Protein AF-X1FT43-F1 (afdb_monomer)

Radius of gyration: 24.17 Å; Cα contacts (8 Å, |Δi|>4): 122; chains: 1; bounding box: 53×44×61 Å

Sequence (138 aa):
MNVSRRHFIRNVGLGLTGLGLGTKRLAYSSLGGKNDSEKLLVENPDHPEAATYDRLPLNWYKGTVKRLREKVAEKGVDAILLQNRWNLVYYTGLFHSTTERPFYVLFPVKEDTIYWYHPGLDRDLVTSWWDTESVYYF

Structure (mmCIF, N/CA/C/O backbone):
data_AF-X1FT43-F1
#
_entry.id   AF-X1FT43-F1
#
loop_
_atom_site.group_PDB
_atom_site.id
_atom_site.type_symbol
_atom_site.label_atom_id
_atom_site.label_alt_id
_atom_s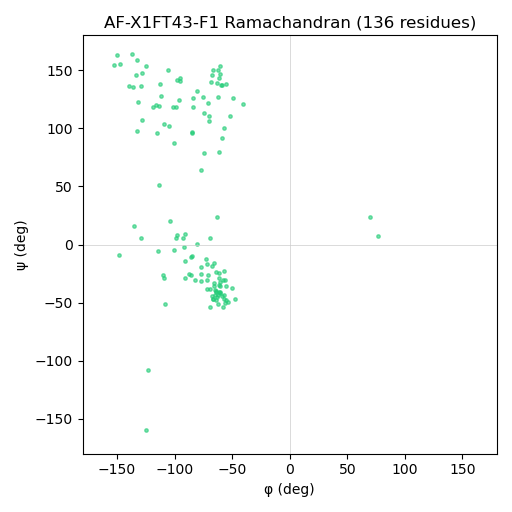ite.label_comp_id
_atom_site.label_asym_id
_atom_site.label_entity_id
_atom_site.label_seq_id
_atom_site.pdbx_PDB_ins_code
_atom_site.Cartn_x
_atom_site.Cartn_y
_atom_site.Cartn_z
_atom_site.occupancy
_atom_site.B_iso_or_equiv
_atom_site.auth_seq_id
_atom_site.auth_comp_id
_atom_site.auth_asym_id
_atom_site.auth_atom_id
_atom_site.pdbx_PDB_model_num
ATOM 1 N N . MET A 1 1 ? -1.957 8.275 -34.592 1.00 42.75 1 MET A N 1
ATOM 2 C CA . MET A 1 1 ? -0.748 7.536 -35.028 1.00 42.75 1 MET A CA 1
ATOM 3 C C . MET A 1 1 ? -0.001 7.067 -33.792 1.00 42.75 1 MET A C 1
ATOM 5 O O . MET A 1 1 ? 0.437 7.910 -33.025 1.00 42.75 1 MET A O 1
ATOM 9 N N . ASN A 1 2 ? 0.087 5.756 -33.564 1.00 52.78 2 ASN A N 1
ATOM 10 C CA . ASN A 1 2 ? 0.744 5.186 -32.386 1.00 52.78 2 ASN A CA 1
ATOM 11 C C . ASN A 1 2 ? 2.144 4.704 -32.798 1.00 52.78 2 ASN A C 1
ATOM 13 O O . ASN A 1 2 ? 2.314 3.579 -33.262 1.00 52.78 2 ASN A O 1
ATOM 17 N N . VAL A 1 3 ? 3.137 5.594 -32.751 1.00 64.44 3 VAL A N 1
ATOM 18 C CA . VAL A 1 3 ? 4.523 5.233 -33.081 1.00 64.44 3 VAL A CA 1
ATOM 19 C C . VAL A 1 3 ? 5.157 4.645 -31.828 1.00 64.44 3 VAL A C 1
ATOM 21 O O . VAL A 1 3 ? 5.256 5.316 -30.803 1.00 64.44 3 VAL A O 1
ATOM 24 N N . SER A 1 4 ? 5.582 3.382 -31.891 1.00 75.88 4 SER A N 1
ATOM 25 C CA . SER A 1 4 ? 6.245 2.747 -30.751 1.00 75.88 4 SER A CA 1
ATOM 26 C C . SER A 1 4 ? 7.555 3.478 -30.438 1.00 75.88 4 SER A C 1
ATOM 28 O O . SER A 1 4 ? 8.310 3.835 -31.348 1.00 75.88 4 SER A O 1
ATOM 30 N N . ARG A 1 5 ? 7.858 3.683 -29.148 1.00 72.12 5 ARG A N 1
ATOM 31 C CA . ARG A 1 5 ? 9.111 4.322 -28.694 1.00 72.12 5 ARG A CA 1
ATOM 32 C C . ARG A 1 5 ? 10.349 3.693 -29.339 1.00 72.12 5 ARG A C 1
ATOM 34 O O . ARG A 1 5 ? 11.278 4.400 -29.711 1.00 72.12 5 ARG A O 1
ATOM 41 N N . ARG A 1 6 ? 10.335 2.372 -29.536 1.00 73.19 6 ARG A N 1
ATOM 42 C CA . ARG A 1 6 ? 11.417 1.633 -30.200 1.00 73.19 6 ARG A CA 1
ATOM 43 C C . ARG A 1 6 ? 11.576 2.050 -31.666 1.00 73.19 6 ARG A C 1
ATOM 45 O O . ARG A 1 6 ? 12.697 2.203 -32.139 1.00 73.19 6 ARG A O 1
ATOM 52 N N . HIS A 1 7 ? 10.466 2.255 -32.370 1.00 70.62 7 HIS A N 1
ATOM 53 C CA . HIS A 1 7 ? 10.471 2.695 -33.762 1.00 70.62 7 HIS A CA 1
ATOM 54 C C . HIS A 1 7 ? 10.956 4.148 -33.891 1.00 70.62 7 HIS A C 1
ATOM 56 O O . HIS A 1 7 ? 11.747 4.462 -34.776 1.00 70.62 7 HIS A O 1
ATOM 62 N N . PHE A 1 8 ? 10.563 5.010 -32.950 1.00 74.69 8 PHE A N 1
ATOM 63 C CA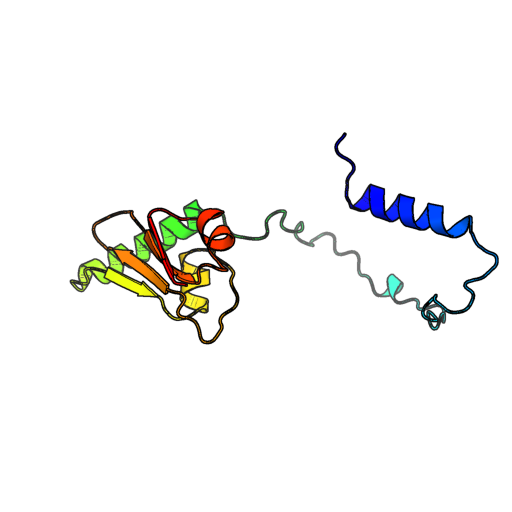 . PHE A 1 8 ? 11.054 6.385 -32.870 1.00 74.69 8 PHE A CA 1
ATOM 64 C C . PHE A 1 8 ? 12.572 6.445 -32.636 1.00 74.69 8 PHE A C 1
ATOM 66 O O . PHE A 1 8 ? 13.277 7.072 -33.421 1.00 74.69 8 PHE A O 1
ATOM 73 N N . ILE A 1 9 ? 13.099 5.737 -31.629 1.00 74.19 9 ILE A N 1
ATOM 74 C CA . ILE A 1 9 ? 14.543 5.741 -31.321 1.00 74.19 9 ILE A CA 1
ATOM 75 C C . ILE A 1 9 ? 15.371 5.203 -32.493 1.00 74.19 9 ILE A C 1
ATOM 77 O O . ILE A 1 9 ? 16.400 5.785 -32.837 1.00 74.19 9 ILE A O 1
ATOM 81 N N . ARG A 1 10 ? 14.907 4.135 -33.154 1.00 64.69 10 ARG A N 1
ATOM 82 C CA . ARG A 1 10 ? 15.585 3.582 -34.335 1.00 64.69 10 ARG A CA 1
ATOM 83 C C . ARG A 1 10 ? 15.677 4.604 -35.473 1.00 64.69 10 ARG A C 1
ATOM 85 O O . ARG A 1 10 ? 16.728 4.726 -36.095 1.00 64.69 10 ARG A O 1
ATOM 92 N N . ASN A 1 11 ? 14.607 5.358 -35.716 1.00 65.56 11 ASN A N 1
ATOM 93 C CA . ASN A 1 11 ? 14.568 6.344 -36.797 1.00 65.56 11 ASN A CA 1
ATOM 94 C C .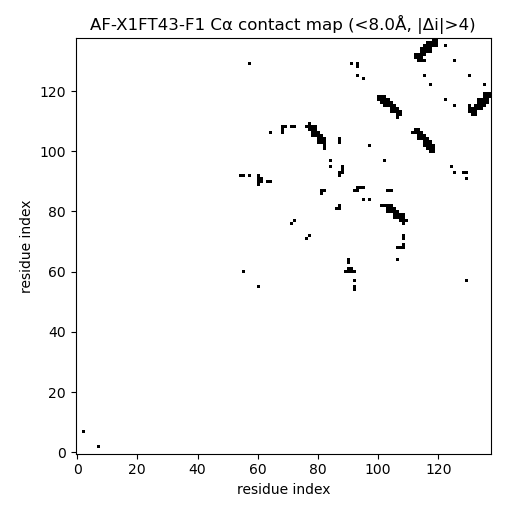 ASN A 1 11 ? 15.332 7.632 -36.446 1.00 65.56 11 ASN A C 1
ATOM 96 O O . ASN A 1 11 ? 15.957 8.222 -37.324 1.00 65.56 11 ASN A O 1
ATOM 100 N N . VAL A 1 12 ? 15.372 8.029 -35.169 1.00 66.19 12 VAL A N 1
ATOM 101 C CA . VAL A 1 12 ? 16.220 9.138 -34.690 1.00 66.19 12 VAL A CA 1
ATOM 102 C C . VAL A 1 12 ? 17.709 8.810 -34.859 1.00 66.19 12 VAL A C 1
ATOM 104 O O . VAL A 1 12 ? 18.474 9.663 -35.305 1.00 66.19 12 VAL A O 1
ATOM 107 N N . GLY A 1 13 ? 18.116 7.564 -34.587 1.00 57.78 13 GLY A N 1
ATOM 108 C CA . GLY A 1 13 ? 19.494 7.109 -34.810 1.00 57.78 13 GLY A CA 1
ATOM 109 C C . GLY A 1 13 ? 19.937 7.189 -36.277 1.00 57.78 13 GLY A C 1
ATOM 110 O O . GLY A 1 13 ? 21.079 7.548 -36.551 1.00 57.78 13 GLY A O 1
ATOM 111 N N . LEU A 1 14 ? 19.023 6.936 -37.220 1.00 56.69 14 LEU A N 1
ATOM 112 C CA . LEU A 1 14 ? 19.279 7.039 -38.665 1.00 56.69 14 LEU A CA 1
ATOM 113 C C . LEU A 1 14 ? 19.287 8.492 -39.179 1.00 56.69 14 LEU A C 1
ATOM 115 O O . LEU A 1 14 ? 19.944 8.792 -40.175 1.00 56.69 14 LEU A O 1
ATOM 119 N N . GLY A 1 15 ? 18.593 9.412 -38.502 1.00 52.16 15 GLY A N 1
ATOM 120 C CA . GLY A 1 15 ? 18.592 10.838 -38.856 1.00 52.16 15 GLY A CA 1
ATOM 121 C C . GLY A 1 15 ? 19.907 11.554 -38.528 1.00 52.16 15 GLY A C 1
ATOM 122 O O . GLY A 1 15 ? 20.314 12.470 -39.239 1.00 52.16 15 GLY A O 1
ATOM 123 N N . LEU A 1 16 ? 20.619 11.109 -37.488 1.00 53.66 16 LEU A N 1
ATOM 124 C CA . LEU A 1 16 ? 21.874 11.731 -37.042 1.00 53.66 16 LEU A CA 1
ATOM 125 C C . LEU A 1 16 ? 23.085 11.383 -37.920 1.00 53.66 16 LEU A C 1
ATOM 127 O O . LEU A 1 16 ? 24.066 12.125 -37.925 1.00 53.66 16 LEU A O 1
ATOM 131 N N . THR A 1 17 ? 23.017 10.314 -38.715 1.00 53.91 17 THR A N 1
ATOM 132 C CA . THR A 1 17 ? 24.075 9.963 -39.677 1.00 53.91 17 THR A CA 1
ATOM 133 C C . THR A 1 17 ? 24.148 10.905 -40.888 1.00 53.91 17 THR A C 1
ATOM 135 O O . THR A 1 17 ? 25.179 10.943 -41.554 1.00 53.91 17 THR A O 1
ATOM 138 N N . GLY A 1 18 ? 23.108 11.710 -41.155 1.00 51.19 18 GLY A N 1
ATOM 139 C CA . GLY A 1 18 ? 23.049 12.640 -42.296 1.00 51.19 18 GLY A CA 1
ATOM 140 C C . GLY A 1 18 ? 23.679 14.025 -42.079 1.00 51.19 18 GLY A C 1
ATOM 141 O O . GLY A 1 18 ? 23.868 14.757 -43.043 1.00 51.19 18 GLY A O 1
ATOM 142 N N . LEU A 1 19 ? 24.042 14.394 -40.844 1.00 49.19 19 LEU A N 1
ATOM 143 C CA . LEU A 1 19 ? 24.662 15.695 -40.510 1.00 49.19 19 LEU A CA 1
ATOM 144 C C . LEU A 1 19 ? 26.181 15.586 -40.259 1.00 49.19 19 LEU A C 1
ATOM 146 O O . LEU A 1 19 ? 26.799 16.435 -39.613 1.00 49.19 19 LEU A O 1
ATOM 150 N N . GLY A 1 20 ? 26.797 14.512 -40.754 1.00 51.50 20 GLY A N 1
ATOM 151 C CA . GLY A 1 20 ? 28.185 14.150 -40.491 1.00 51.50 20 GLY A CA 1
ATOM 152 C C . GLY A 1 20 ? 29.219 15.006 -41.223 1.00 51.50 20 GLY A C 1
ATOM 153 O O . GLY A 1 20 ? 29.826 14.528 -42.172 1.00 51.50 20 GLY A O 1
ATOM 154 N N . LEU A 1 21 ? 29.503 16.213 -40.724 1.00 51.94 21 LEU A N 1
ATOM 155 C CA . LEU A 1 21 ? 30.790 16.891 -40.965 1.00 51.94 21 LEU A CA 1
ATOM 156 C C . LEU A 1 21 ? 31.426 17.532 -39.711 1.00 51.94 21 LEU A C 1
ATOM 158 O O . LEU A 1 21 ? 32.359 18.315 -39.847 1.00 51.94 21 LEU A O 1
ATOM 162 N N . GLY A 1 22 ? 31.005 17.190 -38.482 1.00 53.19 22 GLY A N 1
ATOM 163 C CA . GLY A 1 22 ? 31.556 17.878 -37.295 1.00 53.19 22 GLY A CA 1
ATOM 164 C C . GLY A 1 22 ? 31.691 17.125 -35.971 1.00 53.19 22 GLY A C 1
ATOM 165 O O . GLY A 1 22 ? 32.326 17.646 -35.061 1.00 53.19 22 GLY A O 1
ATOM 166 N N . THR A 1 23 ? 31.166 15.912 -35.803 1.00 49.16 23 THR A N 1
ATOM 167 C CA . THR A 1 23 ? 31.054 15.302 -34.461 1.00 49.16 23 THR A CA 1
ATOM 168 C C . THR A 1 23 ? 31.933 14.066 -34.273 1.00 49.16 23 THR A C 1
ATOM 170 O O . THR A 1 23 ? 31.499 13.043 -33.758 1.00 49.16 23 THR A O 1
ATOM 173 N N . LYS A 1 24 ? 33.233 14.166 -34.585 1.00 43.84 24 LYS A N 1
ATOM 174 C CA . LYS A 1 24 ? 34.224 13.129 -34.213 1.00 43.84 24 LYS A CA 1
ATOM 175 C C . LYS A 1 24 ? 34.514 13.033 -32.697 1.00 43.84 24 LYS A C 1
ATOM 177 O O . LYS A 1 24 ? 35.408 12.292 -32.309 1.00 43.84 24 LYS A O 1
ATOM 182 N N . ARG A 1 25 ? 33.808 13.773 -31.828 1.00 47.22 25 ARG A N 1
ATOM 183 C CA . ARG A 1 25 ? 34.123 13.867 -30.383 1.00 47.22 25 ARG A CA 1
ATOM 184 C C . ARG A 1 25 ? 32.971 13.630 -29.397 1.00 47.22 25 ARG A C 1
ATOM 186 O O . ARG A 1 25 ? 33.195 13.780 -28.204 1.00 47.22 25 ARG A O 1
ATOM 193 N N . LEU A 1 26 ? 31.776 13.241 -29.849 1.00 46.72 26 LEU A N 1
ATOM 194 C CA . LEU A 1 26 ? 30.663 12.905 -28.937 1.00 46.72 26 LEU A CA 1
ATOM 195 C C . LEU A 1 26 ? 30.233 11.436 -28.983 1.00 46.72 26 LEU A C 1
ATOM 197 O O . LEU A 1 26 ? 29.434 11.011 -28.154 1.00 46.72 26 LEU A O 1
ATOM 201 N N . ALA A 1 27 ? 30.792 10.637 -29.893 1.00 44.84 27 ALA A N 1
ATOM 202 C CA . ALA A 1 27 ? 30.759 9.199 -29.714 1.00 44.84 27 ALA A CA 1
ATOM 203 C C . ALA A 1 27 ? 31.696 8.885 -28.548 1.00 44.84 27 ALA A C 1
ATOM 205 O O . ALA A 1 27 ? 32.912 9.051 -28.664 1.00 44.84 27 ALA A O 1
ATOM 206 N N . TYR A 1 28 ? 31.121 8.460 -27.421 1.00 42.66 28 TYR A N 1
ATOM 207 C CA . TYR A 1 28 ? 31.834 7.642 -26.450 1.00 42.66 28 TYR A CA 1
ATOM 208 C C . TYR A 1 28 ? 32.655 6.650 -27.267 1.00 42.66 28 TYR A C 1
ATOM 210 O O . TYR A 1 28 ? 32.090 5.959 -28.119 1.00 42.66 28 TYR A O 1
ATOM 218 N N . SER A 1 29 ? 33.977 6.649 -27.104 1.00 45.03 29 SER A N 1
ATOM 219 C CA . SER A 1 29 ? 34.794 5.611 -27.702 1.00 45.03 29 SER A CA 1
ATOM 220 C C . SER A 1 29 ? 34.240 4.303 -27.155 1.00 45.03 29 SER A C 1
ATOM 222 O O . SER A 1 29 ? 34.536 3.935 -26.018 1.00 45.03 29 SER A O 1
ATOM 224 N N . SER A 1 30 ? 33.413 3.600 -27.934 1.00 52.56 30 SER A N 1
ATOM 225 C CA . SER A 1 30 ? 33.368 2.160 -27.800 1.00 52.56 30 SER A CA 1
ATOM 226 C C . SER A 1 30 ? 34.832 1.786 -27.923 1.00 52.56 30 SER A C 1
ATOM 228 O O . SER A 1 30 ? 35.439 2.021 -28.973 1.00 52.56 30 SER A O 1
ATOM 230 N N . LEU A 1 31 ? 35.436 1.336 -26.829 1.00 48.97 31 LEU A N 1
ATOM 231 C CA . LEU A 1 31 ? 36.684 0.601 -26.875 1.00 48.97 31 LEU A CA 1
ATOM 232 C C . LEU A 1 31 ? 36.357 -0.648 -27.694 1.00 48.97 31 LEU A C 1
ATOM 234 O O . LEU A 1 31 ? 36.007 -1.693 -27.161 1.00 48.97 31 LEU A O 1
ATOM 238 N N . GLY A 1 32 ? 36.325 -0.462 -29.012 1.00 49.91 32 GLY A N 1
ATOM 239 C CA . GLY A 1 32 ? 35.936 -1.418 -30.024 1.00 49.91 32 GLY A CA 1
ATOM 240 C C . GLY A 1 32 ? 37.086 -2.378 -30.222 1.00 49.91 32 GLY A C 1
ATOM 241 O O . GLY A 1 32 ? 37.703 -2.412 -31.281 1.00 49.91 32 GLY A O 1
ATOM 242 N N . GLY A 1 33 ? 37.398 -3.139 -29.176 1.00 55.44 33 GLY A N 1
ATOM 243 C CA . GLY A 1 33 ? 37.802 -4.513 -29.397 1.00 55.44 33 GLY A CA 1
ATOM 244 C C . GLY A 1 33 ? 36.577 -5.260 -29.912 1.00 55.44 33 GLY A C 1
ATOM 245 O O . GLY A 1 33 ? 35.459 -4.942 -29.520 1.00 55.44 33 GLY A O 1
ATOM 246 N N . LYS A 1 34 ? 36.769 -6.238 -30.796 1.00 58.66 34 LYS A N 1
ATOM 247 C CA . LYS A 1 34 ? 35.743 -7.248 -31.072 1.00 58.66 34 LYS A CA 1
ATOM 248 C C . LYS A 1 34 ? 35.442 -7.966 -29.756 1.00 58.66 34 LYS A C 1
ATOM 250 O O . LYS A 1 34 ? 36.159 -8.885 -29.371 1.00 58.66 34 LYS A O 1
ATOM 255 N N . ASN A 1 35 ? 34.461 -7.488 -29.010 1.00 65.00 35 ASN A N 1
ATOM 256 C CA . ASN A 1 35 ? 33.997 -8.129 -27.800 1.00 65.00 35 ASN A CA 1
ATOM 257 C C . ASN A 1 35 ? 32.979 -9.189 -28.213 1.00 65.00 35 ASN A C 1
ATOM 259 O O . ASN A 1 35 ? 31.798 -8.912 -28.378 1.00 65.00 35 ASN A O 1
ATOM 263 N N . ASP A 1 36 ? 33.471 -10.422 -28.342 1.00 75.19 36 ASP A N 1
ATOM 264 C CA . ASP A 1 36 ? 32.706 -11.658 -28.560 1.00 75.19 36 ASP A CA 1
ATOM 265 C C . ASP A 1 36 ? 31.764 -11.995 -27.374 1.00 75.19 36 ASP A C 1
ATOM 267 O O . ASP A 1 36 ? 31.404 -13.148 -27.158 1.00 75.19 36 ASP A O 1
ATOM 271 N N . SER A 1 37 ? 31.355 -11.006 -26.571 1.00 77.12 37 SER A N 1
ATOM 272 C CA . SER A 1 37 ? 30.460 -11.181 -25.423 1.00 77.12 37 SER A CA 1
ATOM 273 C C . SER A 1 37 ? 29.092 -11.722 -25.836 1.00 77.12 37 SER A C 1
ATOM 275 O O . SER A 1 37 ? 28.442 -12.387 -25.039 1.00 77.12 37 SER A O 1
ATOM 277 N N . GLU A 1 38 ? 28.676 -11.506 -27.086 1.00 75.56 38 GLU A N 1
ATOM 278 C CA . GLU A 1 38 ? 27.487 -12.146 -27.658 1.00 75.56 38 GLU A CA 1
ATOM 279 C C . GLU A 1 38 ? 27.599 -13.679 -27.710 1.00 75.56 38 GLU A C 1
ATOM 281 O O . GLU A 1 38 ? 26.593 -14.358 -27.546 1.00 75.56 38 GLU A O 1
ATOM 286 N N . LYS A 1 39 ? 28.814 -14.243 -27.827 1.00 80.38 39 LYS A N 1
ATOM 287 C CA . LYS A 1 39 ? 29.050 -15.700 -27.777 1.00 80.38 39 LYS A CA 1
ATOM 288 C C . LYS A 1 39 ? 28.889 -16.283 -26.371 1.00 80.38 39 LYS A C 1
ATOM 290 O O . LYS A 1 39 ? 28.860 -17.499 -26.223 1.00 80.38 39 LYS A O 1
ATOM 295 N N . LEU A 1 40 ? 28.820 -15.432 -25.342 1.00 79.12 40 LEU A N 1
ATOM 296 C CA . LEU A 1 40 ? 28.508 -15.838 -23.968 1.00 79.12 40 LEU A CA 1
ATOM 297 C C . LEU A 1 40 ? 26.996 -15.930 -23.723 1.00 79.12 40 LEU A C 1
ATOM 299 O O . LEU A 1 40 ? 26.587 -16.414 -22.669 1.00 79.12 40 LEU A O 1
ATOM 303 N N . LEU A 1 41 ? 26.164 -15.450 -24.656 1.00 81.94 41 LEU A N 1
ATOM 304 C CA . LEU A 1 41 ? 24.721 -15.623 -24.565 1.00 81.94 41 LEU A CA 1
ATOM 305 C C . LEU A 1 41 ? 24.394 -17.093 -24.822 1.00 81.94 41 LEU A C 1
ATOM 307 O O . LEU A 1 41 ? 24.733 -17.650 -25.862 1.00 81.94 41 LEU A O 1
ATOM 311 N N . VAL A 1 42 ? 23.737 -17.719 -23.854 1.00 82.19 42 VAL A N 1
ATOM 312 C CA . VAL A 1 42 ? 23.253 -19.093 -23.972 1.00 82.19 42 VAL A CA 1
ATOM 313 C C . VAL A 1 42 ? 21.793 -19.037 -24.399 1.00 82.19 42 VAL A C 1
ATOM 315 O O . VAL A 1 42 ? 20.975 -18.400 -23.731 1.00 82.19 42 VAL A O 1
ATOM 318 N N . GLU A 1 43 ? 21.458 -19.707 -25.502 1.00 77.44 43 GLU A N 1
ATOM 319 C CA . GLU A 1 43 ? 20.065 -19.959 -25.867 1.00 77.44 43 GLU A CA 1
ATOM 320 C C . GLU A 1 43 ? 19.485 -20.969 -24.873 1.00 77.44 43 GLU A C 1
ATOM 322 O O . GLU A 1 43 ? 19.833 -22.148 -24.886 1.00 77.44 43 GLU A O 1
ATOM 327 N N . ASN A 1 44 ? 18.639 -20.488 -23.963 1.00 79.38 44 ASN A N 1
ATOM 328 C CA . ASN A 1 44 ? 17.912 -21.336 -23.029 1.00 79.38 44 ASN A CA 1
ATOM 329 C C . ASN A 1 44 ? 16.444 -21.431 -23.480 1.00 79.38 44 ASN A C 1
ATOM 331 O O . ASN A 1 44 ? 15.693 -20.478 -23.251 1.00 79.38 44 ASN A O 1
ATOM 335 N N . PRO A 1 45 ? 16.025 -22.536 -24.127 1.00 79.06 45 PRO A N 1
ATOM 336 C CA . PRO A 1 45 ? 14.652 -22.703 -24.603 1.00 79.06 45 PRO A CA 1
ATOM 337 C C . PRO A 1 45 ? 13.635 -22.821 -23.459 1.00 79.06 45 PRO A C 1
ATOM 339 O O . PRO A 1 45 ? 12.456 -22.560 -23.678 1.00 79.06 45 PRO A O 1
ATOM 342 N N . ASP A 1 46 ? 14.089 -2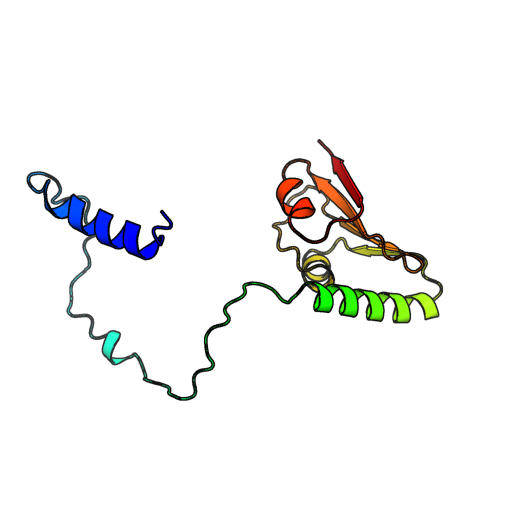3.145 -22.243 1.00 85.56 46 ASP A N 1
ATOM 343 C CA . ASP A 1 46 ? 13.251 -23.254 -21.045 1.00 85.56 46 ASP A CA 1
ATOM 344 C C . ASP A 1 46 ? 13.157 -21.930 -20.266 1.00 85.56 46 ASP A C 1
ATOM 346 O O . ASP A 1 46 ? 12.653 -21.894 -19.139 1.00 85.56 46 ASP A O 1
ATOM 350 N N . HIS A 1 47 ? 13.656 -20.819 -20.823 1.00 83.69 47 HIS A N 1
ATOM 351 C CA . HIS A 1 47 ? 13.458 -19.521 -20.191 1.00 83.69 47 HIS A CA 1
ATOM 352 C C . HIS A 1 47 ? 11.965 -19.179 -20.128 1.00 83.69 47 HIS A C 1
ATOM 354 O O . HIS A 1 47 ? 11.294 -19.178 -21.163 1.00 83.69 47 HIS A O 1
ATOM 360 N N . PRO A 1 48 ? 11.437 -18.837 -18.938 1.00 86.19 48 PRO A N 1
ATOM 361 C CA . PRO A 1 48 ? 10.072 -18.357 -18.842 1.00 86.19 48 PRO A CA 1
ATOM 362 C C . PRO A 1 48 ? 9.936 -17.069 -19.654 1.00 86.19 48 PRO A C 1
ATOM 364 O O . PRO A 1 48 ? 10.844 -16.231 -19.673 1.00 86.19 48 PRO A O 1
ATOM 367 N N . GLU A 1 49 ? 8.787 -16.902 -20.308 1.00 86.44 49 GLU A N 1
ATOM 368 C CA . GLU A 1 49 ? 8.482 -15.647 -20.981 1.00 86.44 49 GLU A CA 1
ATOM 369 C C . GLU A 1 49 ? 8.580 -14.484 -19.992 1.00 86.44 49 GLU A C 1
ATOM 371 O O . GLU A 1 49 ? 8.152 -14.569 -18.835 1.00 86.44 49 GLU A O 1
ATOM 376 N N . ALA A 1 50 ? 9.166 -13.380 -20.455 1.00 87.31 50 ALA A N 1
ATOM 377 C CA . ALA A 1 50 ? 9.273 -12.183 -19.644 1.00 87.31 50 ALA A CA 1
ATOM 378 C C . ALA A 1 50 ? 7.872 -11.694 -19.253 1.00 87.31 50 ALA A C 1
ATOM 380 O O . ALA A 1 50 ? 6.960 -11.647 -20.081 1.00 87.31 50 ALA A O 1
ATOM 381 N N . ALA A 1 51 ? 7.715 -11.289 -17.993 1.00 87.88 51 ALA A N 1
ATOM 382 C CA . ALA A 1 51 ? 6.461 -10.719 -17.530 1.00 87.88 51 ALA A CA 1
ATOM 383 C C . ALA A 1 51 ? 6.100 -9.473 -18.355 1.00 87.88 51 ALA A C 1
ATOM 385 O O . ALA A 1 51 ? 6.939 -8.617 -18.637 1.00 87.88 51 ALA A O 1
ATOM 386 N N . THR A 1 52 ? 4.826 -9.364 -18.718 1.00 91.31 52 THR A N 1
ATOM 387 C CA . THR A 1 52 ? 4.266 -8.218 -19.453 1.00 91.31 52 THR A CA 1
ATOM 388 C C . THR A 1 52 ? 3.691 -7.147 -18.525 1.00 91.31 52 THR A C 1
ATOM 390 O O . THR A 1 52 ? 3.083 -6.182 -18.985 1.00 91.31 52 THR A O 1
ATOM 393 N N . TYR A 1 53 ? 3.865 -7.320 -17.216 1.00 88.06 53 TYR A N 1
ATOM 394 C CA . TYR A 1 53 ? 3.349 -6.454 -16.168 1.00 88.06 53 TYR A CA 1
ATOM 395 C C . TYR A 1 53 ? 4.444 -6.143 -15.146 1.00 88.06 53 TYR A C 1
ATOM 397 O O . TYR A 1 53 ? 5.265 -6.995 -14.816 1.00 88.06 53 TYR A O 1
ATOM 405 N N . ASP A 1 54 ? 4.401 -4.932 -14.594 1.00 88.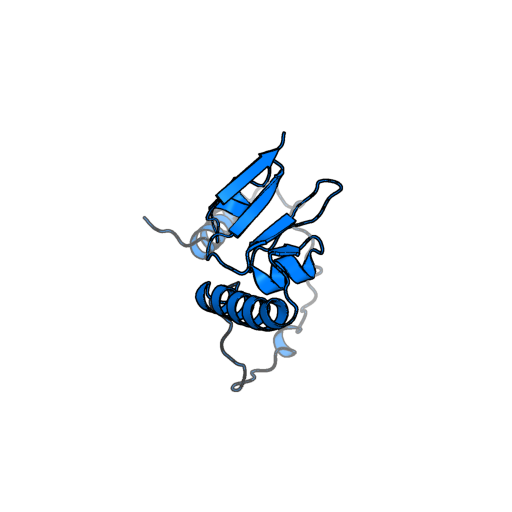31 54 ASP A N 1
ATOM 406 C CA . ASP A 1 54 ? 5.389 -4.467 -13.610 1.00 88.31 54 ASP A CA 1
ATOM 407 C C . ASP A 1 54 ? 4.970 -4.755 -12.156 1.00 88.31 54 ASP A C 1
ATOM 409 O O . ASP A 1 54 ? 5.770 -4.647 -11.228 1.00 88.31 54 ASP A O 1
ATOM 413 N N . ARG A 1 55 ? 3.694 -5.098 -11.933 1.00 90.94 55 ARG A N 1
ATOM 414 C CA . ARG A 1 55 ? 3.090 -5.314 -10.609 1.00 90.94 55 ARG A CA 1
ATOM 415 C C . ARG A 1 55 ? 2.004 -6.378 -10.650 1.00 90.94 55 ARG A C 1
ATOM 417 O O . ARG A 1 55 ? 1.379 -6.586 -11.688 1.00 90.94 55 ARG A O 1
ATOM 424 N N . LEU A 1 56 ? 1.757 -7.017 -9.508 1.00 95.12 56 LEU A N 1
ATOM 425 C CA . LEU A 1 56 ? 0.646 -7.956 -9.370 1.00 95.12 56 LEU A CA 1
ATOM 426 C C . LEU A 1 56 ? -0.694 -7.241 -9.632 1.00 95.12 56 LEU A C 1
ATOM 428 O O . LEU A 1 56 ? -0.802 -6.023 -9.457 1.00 95.12 56 LEU A O 1
ATOM 432 N N . PRO A 1 57 ? -1.732 -7.964 -10.073 1.00 95.44 57 PRO A N 1
ATOM 433 C CA . PRO A 1 57 ? -3.028 -7.350 -10.325 1.00 95.44 57 PRO A CA 1
ATOM 434 C C . PRO A 1 57 ? -3.672 -6.856 -9.019 1.00 95.44 57 PRO A C 1
ATOM 436 O O . PRO A 1 57 ? -3.472 -7.425 -7.945 1.00 95.44 57 PRO A O 1
ATOM 439 N N . LEU A 1 58 ? -4.484 -5.797 -9.106 1.00 95.56 58 LEU A N 1
ATOM 440 C CA . LEU A 1 58 ? -5.092 -5.137 -7.941 1.00 95.56 58 LEU A CA 1
ATOM 441 C C . LEU A 1 58 ? -5.897 -6.096 -7.039 1.00 95.56 58 LEU A C 1
ATOM 443 O O . LEU A 1 58 ? -5.899 -5.965 -5.815 1.00 95.56 58 LEU A O 1
ATOM 447 N N . ASN A 1 59 ? -6.566 -7.086 -7.633 1.00 96.94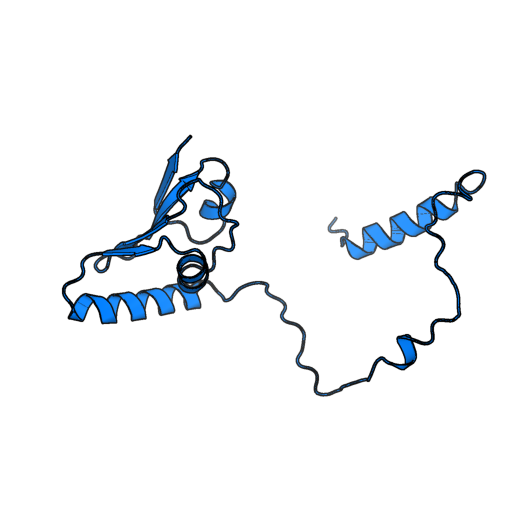 59 ASN A N 1
ATOM 448 C CA . ASN A 1 59 ? -7.321 -8.102 -6.897 1.00 96.94 59 ASN A CA 1
ATOM 449 C C . ASN A 1 59 ? -6.436 -8.933 -5.949 1.00 96.94 59 ASN A C 1
ATOM 451 O O . ASN A 1 59 ? -6.900 -9.315 -4.875 1.00 96.94 59 ASN A O 1
ATOM 455 N N . TRP A 1 60 ? -5.170 -9.168 -6.303 1.00 97.56 60 TRP A N 1
ATOM 456 C CA . TRP A 1 60 ? -4.220 -9.871 -5.447 1.00 97.56 60 TRP A CA 1
ATOM 457 C C . TRP A 1 60 ? -3.963 -9.081 -4.161 1.00 97.56 60 TRP A C 1
ATOM 459 O O . TRP A 1 60 ? -4.078 -9.633 -3.067 1.00 97.56 60 TRP A O 1
ATOM 469 N N . TYR A 1 61 ? -3.708 -7.773 -4.273 1.00 97.56 61 TYR A N 1
ATOM 470 C CA . TYR A 1 61 ? -3.480 -6.895 -3.119 1.00 97.56 61 TYR A CA 1
ATOM 471 C C . TYR A 1 61 ? -4.719 -6.800 -2.224 1.00 97.56 61 TYR A C 1
ATOM 473 O O . TYR A 1 61 ? -4.620 -7.014 -1.014 1.00 97.56 61 TYR A O 1
ATOM 481 N N . LYS A 1 62 ? -5.908 -6.613 -2.815 1.00 97.00 62 LYS A N 1
ATOM 482 C CA . LYS A 1 62 ? -7.185 -6.627 -2.078 1.00 97.00 62 LYS A CA 1
ATOM 483 C C . LYS A 1 62 ? -7.400 -7.941 -1.317 1.00 97.00 62 LYS A C 1
ATOM 485 O O . LYS A 1 62 ? -7.776 -7.922 -0.144 1.00 97.00 62 LYS A O 1
ATOM 490 N N . GLY A 1 63 ? -7.103 -9.082 -1.943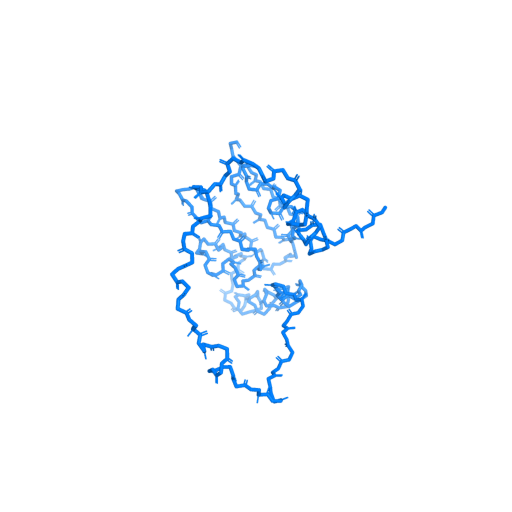 1.00 97.75 63 GLY A N 1
ATOM 491 C CA . GLY A 1 63 ? -7.163 -10.396 -1.295 1.00 97.75 63 GLY A CA 1
ATOM 492 C C . GLY A 1 63 ? -6.134 -10.563 -0.171 1.00 97.75 63 GLY A C 1
ATOM 493 O O . GLY A 1 63 ? -6.419 -11.176 0.858 1.00 97.75 63 GLY A O 1
ATOM 494 N N . THR A 1 64 ? -4.939 -9.995 -0.322 1.00 97.88 64 THR A N 1
ATOM 495 C CA . THR A 1 64 ? -3.899 -9.989 0.717 1.00 97.88 64 THR A CA 1
ATOM 496 C C . THR A 1 64 ? -4.299 -9.144 1.926 1.00 97.88 64 THR A C 1
ATOM 498 O O . THR A 1 64 ? -4.178 -9.617 3.056 1.00 97.88 64 THR A O 1
ATOM 501 N N . VAL A 1 65 ? -4.853 -7.950 1.708 1.00 97.38 65 VAL A N 1
ATOM 502 C CA . VAL A 1 65 ? -5.382 -7.093 2.782 1.00 97.38 65 VAL A CA 1
ATOM 503 C C . VAL A 1 65 ? -6.581 -7.739 3.474 1.00 97.38 65 VAL A C 1
ATOM 505 O O . VAL A 1 65 ? -6.670 -7.690 4.697 1.00 97.38 65 VAL A O 1
ATOM 508 N N . LYS A 1 66 ? -7.477 -8.409 2.736 1.00 97.12 66 LYS A N 1
ATOM 509 C CA . LYS A 1 66 ? -8.592 -9.167 3.331 1.00 97.12 66 LYS A CA 1
ATOM 510 C C . LYS A 1 66 ? -8.096 -10.218 4.333 1.00 97.12 66 LYS A C 1
ATOM 512 O O . LYS A 1 66 ? -8.523 -10.203 5.482 1.00 97.12 66 LYS A O 1
ATOM 517 N N . ARG A 1 67 ? -7.126 -11.048 3.936 1.00 97.44 67 ARG A N 1
ATOM 518 C CA . ARG A 1 67 ? -6.513 -12.058 4.821 1.00 97.44 67 ARG A CA 1
ATOM 519 C C . ARG A 1 67 ? -5.843 -11.438 6.048 1.00 97.44 67 ARG A C 1
ATOM 521 O O . ARG A 1 67 ? -5.839 -12.037 7.119 1.00 97.44 67 ARG A O 1
ATOM 528 N N . LEU A 1 68 ? -5.238 -10.257 5.898 1.00 96.88 68 LEU A N 1
ATOM 529 C CA . LEU A 1 68 ? -4.664 -9.527 7.028 1.00 96.88 68 LEU A CA 1
ATOM 530 C C . LEU A 1 68 ? -5.757 -9.048 7.992 1.00 96.88 68 LEU A C 1
ATOM 532 O O . LEU A 1 68 ? -5.623 -9.271 9.192 1.00 96.88 68 LEU A O 1
ATOM 536 N N . ARG A 1 69 ? -6.834 -8.443 7.471 1.00 97.19 69 ARG A N 1
ATOM 537 C CA . ARG A 1 69 ? -7.985 -7.976 8.261 1.00 97.19 69 ARG A CA 1
ATOM 538 C C . ARG A 1 69 ? -8.610 -9.110 9.067 1.00 97.19 69 ARG A C 1
ATOM 540 O O . ARG A 1 69 ? -8.787 -8.953 10.267 1.00 97.19 69 ARG A O 1
ATOM 547 N N . GLU A 1 70 ? -8.840 -10.265 8.445 1.00 96.50 70 GLU A N 1
ATOM 548 C CA . GLU A 1 70 ? -9.370 -11.463 9.117 1.00 96.50 70 GLU A CA 1
ATOM 549 C C . GLU A 1 70 ? -8.498 -11.873 10.319 1.00 96.50 70 GLU A C 1
ATOM 551 O O . GLU A 1 70 ? -9.000 -12.019 11.430 1.00 96.50 70 GLU A O 1
ATOM 556 N N . LYS A 1 71 ? -7.172 -11.938 10.139 1.00 97.00 71 LYS A N 1
ATOM 557 C CA . LYS A 1 71 ? -6.230 -12.318 11.210 1.00 97.00 71 LYS A CA 1
ATOM 558 C C . LYS A 1 71 ? -6.158 -11.329 12.371 1.00 97.00 71 LYS A C 1
ATOM 560 O O . LYS A 1 71 ? -5.845 -11.724 13.492 1.00 97.00 71 LYS A O 1
ATOM 565 N N . VAL A 1 72 ? -6.326 -10.033 12.108 1.00 97.31 72 VAL A N 1
ATOM 566 C CA . VAL A 1 72 ? -6.269 -9.016 13.171 1.00 97.31 72 VAL A CA 1
ATOM 567 C C . VAL A 1 72 ? -7.631 -8.799 13.831 1.00 97.31 72 VAL A C 1
ATOM 569 O O . VAL A 1 72 ? -7.671 -8.434 15.004 1.00 97.31 72 VAL A O 1
ATOM 572 N N . ALA A 1 73 ? -8.730 -9.089 13.126 1.00 96.88 73 ALA A N 1
ATOM 573 C CA . ALA A 1 73 ? -10.083 -9.052 13.675 1.00 96.88 73 ALA A CA 1
ATOM 574 C C . ALA A 1 73 ? -10.237 -10.033 14.846 1.00 96.88 73 ALA A C 1
ATOM 576 O O . ALA A 1 73 ? -10.790 -9.668 15.881 1.00 96.88 73 ALA A O 1
ATOM 577 N N . GLU A 1 74 ? -9.653 -11.232 14.735 1.00 96.00 74 GLU A N 1
ATOM 578 C CA . GLU A 1 74 ? -9.586 -12.225 15.823 1.00 96.00 74 GLU A CA 1
ATOM 579 C C . GLU A 1 74 ? -8.909 -11.686 17.096 1.00 96.00 74 GLU A C 1
ATOM 581 O O . GLU A 1 74 ? -9.138 -12.191 18.192 1.00 96.00 74 GLU A O 1
ATOM 586 N N . LYS A 1 75 ? -8.083 -10.642 16.961 1.00 97.19 75 LYS A N 1
ATOM 587 C CA . LYS A 1 75 ? -7.357 -9.994 18.060 1.00 97.19 75 LYS A CA 1
ATOM 588 C C . LYS A 1 75 ? -8.039 -8.721 18.568 1.00 97.19 75 LYS A C 1
ATOM 590 O O . LYS A 1 75 ? -7.452 -8.021 19.387 1.00 97.19 75 LYS A O 1
ATOM 595 N N . GLY A 1 76 ? -9.234 -8.396 18.071 1.00 97.00 76 GLY A N 1
ATOM 596 C CA . GLY A 1 76 ? -9.960 -7.180 18.444 1.00 97.00 76 GLY A CA 1
ATOM 597 C C . GLY A 1 76 ? -9.330 -5.885 17.920 1.00 97.00 76 GLY A C 1
ATOM 598 O O . GLY A 1 76 ? -9.539 -4.832 18.509 1.00 97.00 76 GLY A O 1
ATOM 599 N N . VAL A 1 77 ? -8.537 -5.946 16.845 1.00 97.94 77 VAL A N 1
ATOM 600 C CA . VAL A 1 77 ? -7.960 -4.754 16.202 1.00 97.94 77 VAL A CA 1
ATOM 601 C C . VAL A 1 77 ? -9.005 -4.105 15.292 1.00 97.94 77 VAL A C 1
ATOM 603 O O . VAL A 1 77 ? -9.605 -4.790 14.466 1.00 97.94 77 VAL A O 1
ATOM 606 N N . ASP A 1 78 ? -9.185 -2.786 15.392 1.00 97.56 78 ASP A N 1
ATOM 607 C CA . ASP A 1 78 ? -10.134 -2.044 14.544 1.00 97.56 78 ASP A CA 1
ATOM 608 C C . ASP A 1 78 ? -9.513 -1.498 13.247 1.00 97.56 78 ASP A C 1
ATOM 610 O O . ASP A 1 78 ? -10.212 -1.358 12.242 1.00 97.56 78 ASP A O 1
ATOM 614 N N . ALA A 1 79 ? -8.210 -1.203 13.239 1.00 97.56 79 ALA A N 1
ATOM 615 C CA . ALA A 1 79 ? -7.511 -0.665 12.073 1.00 97.56 79 ALA A CA 1
ATOM 616 C C . ALA A 1 79 ? -6.019 -1.027 12.061 1.00 97.56 79 ALA A C 1
ATOM 618 O O . ALA A 1 79 ? -5.397 -1.249 13.100 1.00 97.56 79 ALA A O 1
ATOM 619 N N . ILE A 1 80 ? -5.435 -1.051 10.864 1.00 97.94 80 ILE A N 1
ATOM 620 C CA . ILE A 1 80 ? -4.017 -1.317 10.616 1.00 97.94 80 ILE A CA 1
ATOM 621 C C . ILE A 1 80 ? -3.408 -0.085 9.951 1.00 97.94 80 ILE A C 1
ATOM 623 O O . ILE A 1 80 ? -3.791 0.259 8.837 1.00 97.94 80 ILE A O 1
ATOM 627 N N . LEU A 1 81 ? -2.422 0.541 10.593 1.00 98.06 81 LEU A N 1
ATOM 628 C CA . LEU A 1 81 ? -1.641 1.631 10.007 1.00 98.06 81 LEU A CA 1
ATOM 629 C C . LEU A 1 81 ? -0.285 1.102 9.530 1.00 98.06 81 LEU A C 1
ATOM 631 O O . LEU A 1 81 ? 0.523 0.636 10.337 1.00 98.06 81 LEU A O 1
ATOM 635 N N . LEU A 1 82 ? -0.010 1.194 8.229 1.00 97.75 82 LEU A N 1
ATOM 636 C CA . LEU A 1 82 ? 1.289 0.829 7.670 1.00 97.75 82 LEU A CA 1
ATOM 637 C C . LEU A 1 82 ? 2.148 2.072 7.453 1.00 97.75 82 LEU A C 1
ATOM 639 O O . LEU A 1 82 ? 1.813 2.936 6.649 1.00 97.75 82 LEU A O 1
ATOM 643 N N . GLN A 1 83 ? 3.284 2.106 8.149 1.00 96.38 83 GLN A N 1
ATOM 644 C CA . GLN A 1 83 ? 4.291 3.166 8.024 1.00 96.38 83 GLN A CA 1
ATOM 645 C C . GLN A 1 83 ? 5.581 2.681 7.359 1.00 96.38 83 GLN A C 1
ATOM 647 O O . GLN A 1 83 ? 6.324 3.445 6.754 1.00 96.38 83 GLN A O 1
ATOM 652 N N . ASN A 1 84 ? 5.867 1.383 7.473 1.00 96.19 84 ASN A N 1
ATOM 653 C CA . ASN A 1 84 ? 7.039 0.798 6.849 1.00 96.19 84 ASN A CA 1
ATOM 654 C C . ASN A 1 84 ? 6.813 0.637 5.340 1.00 96.19 84 ASN A C 1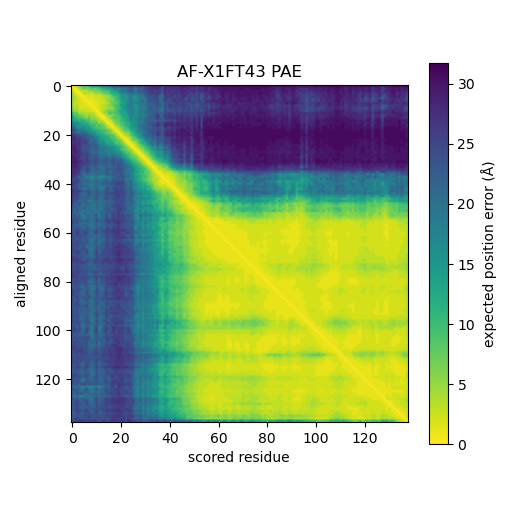
ATOM 656 O O . ASN A 1 84 ? 5.862 -0.029 4.927 1.00 96.19 84 ASN A O 1
ATOM 660 N N . ARG A 1 85 ? 7.741 1.171 4.536 1.00 95.44 85 ARG A N 1
ATOM 661 C CA . ARG A 1 85 ? 7.721 1.126 3.065 1.00 95.44 85 ARG A CA 1
ATOM 662 C C . ARG A 1 85 ? 7.438 -0.261 2.499 1.00 95.44 85 ARG A C 1
ATOM 664 O O . ARG A 1 85 ? 6.626 -0.392 1.591 1.00 95.44 85 ARG A O 1
ATOM 671 N N . TRP A 1 86 ? 8.105 -1.292 3.009 1.00 96.44 86 TRP A N 1
ATOM 672 C CA . TRP A 1 86 ? 8.007 -2.640 2.451 1.00 96.44 86 TRP A CA 1
ATOM 673 C C . TRP A 1 86 ? 6.659 -3.279 2.745 1.00 96.44 86 TRP A C 1
ATOM 675 O O . TRP A 1 86 ? 6.080 -3.906 1.862 1.00 96.44 86 TRP A O 1
ATOM 685 N N . ASN A 1 87 ? 6.113 -3.043 3.939 1.00 97.38 87 ASN A N 1
ATOM 686 C CA . ASN A 1 87 ? 4.744 -3.445 4.247 1.00 97.38 87 ASN A CA 1
ATOM 687 C C . ASN A 1 87 ? 3.759 -2.713 3.330 1.00 97.38 87 ASN A C 1
ATOM 689 O O . ASN A 1 87 ? 2.856 -3.332 2.776 1.00 97.38 87 ASN A O 1
ATOM 693 N N . LEU A 1 88 ? 3.969 -1.414 3.122 1.00 96.81 88 LEU A N 1
ATOM 694 C CA . LEU A 1 88 ? 3.143 -0.598 2.242 1.00 96.81 88 LEU A CA 1
ATOM 695 C C . LEU A 1 88 ? 3.118 -1.157 0.815 1.00 96.81 88 LEU A C 1
ATOM 697 O O . LEU A 1 88 ? 2.047 -1.474 0.297 1.00 96.81 88 LEU A O 1
ATOM 701 N N . VAL A 1 89 ? 4.293 -1.373 0.222 1.00 96.75 89 VAL A N 1
ATOM 702 C CA . VAL A 1 89 ? 4.445 -1.957 -1.119 1.00 96.75 89 VAL A CA 1
ATOM 703 C C . VAL A 1 89 ? 3.811 -3.346 -1.191 1.00 96.75 89 VAL A C 1
ATOM 705 O O . VAL A 1 89 ? 3.089 -3.639 -2.141 1.00 96.75 89 VAL A O 1
ATOM 708 N N . TYR A 1 90 ? 4.029 -4.194 -0.185 1.00 97.62 90 TYR A N 1
ATOM 709 C CA . TYR A 1 90 ? 3.500 -5.556 -0.177 1.00 97.62 90 TYR A CA 1
ATOM 710 C C . TYR A 1 90 ? 1.968 -5.599 -0.122 1.00 97.62 90 TYR A C 1
ATOM 712 O O . TYR A 1 90 ? 1.349 -6.373 -0.851 1.00 97.62 90 TYR A O 1
ATOM 720 N N . TYR A 1 91 ? 1.345 -4.772 0.722 1.00 97.75 91 TYR A N 1
ATOM 721 C CA . TYR A 1 91 ? -0.106 -4.802 0.920 1.00 97.75 91 TYR A CA 1
ATOM 722 C C . TYR A 1 91 ? -0.884 -3.969 -0.101 1.00 97.75 91 TYR A C 1
ATOM 724 O O . TYR A 1 91 ? -2.036 -4.295 -0.372 1.00 97.75 91 TYR A O 1
ATOM 732 N N . THR A 1 92 ? -0.279 -2.935 -0.692 1.00 96.81 92 THR A N 1
ATOM 733 C CA . THR A 1 92 ? -0.979 -2.033 -1.629 1.00 96.81 92 THR A CA 1
ATOM 734 C C . THR A 1 92 ? -0.541 -2.187 -3.077 1.00 96.81 92 THR A C 1
ATOM 736 O O . THR A 1 92 ? -1.335 -1.910 -3.969 1.00 96.81 92 THR A O 1
ATOM 739 N N . GLY A 1 93 ? 0.706 -2.586 -3.337 1.00 96.38 93 GLY A N 1
ATOM 740 C CA . GLY A 1 93 ? 1.311 -2.516 -4.670 1.00 96.38 93 GLY A CA 1
ATOM 741 C C . GLY A 1 93 ? 1.754 -1.114 -5.097 1.00 96.38 93 GLY A C 1
ATOM 742 O O . GLY A 1 93 ? 2.139 -0.931 -6.253 1.00 96.38 93 GLY A O 1
ATOM 743 N N . LEU A 1 94 ? 1.707 -0.122 -4.198 1.00 96.12 94 LEU A N 1
ATOM 744 C CA . LEU A 1 94 ? 2.156 1.240 -4.481 1.00 96.12 94 LEU A CA 1
ATOM 745 C C . LEU A 1 94 ? 3.671 1.377 -4.262 1.00 96.12 94 LEU A C 1
ATOM 747 O O . LEU A 1 94 ? 4.156 1.594 -3.146 1.00 96.12 94 LEU A O 1
ATOM 751 N N . PHE A 1 95 ? 4.428 1.270 -5.352 1.00 94.81 95 PHE A N 1
ATOM 752 C CA . PHE A 1 95 ? 5.865 1.523 -5.351 1.00 94.81 95 PHE A CA 1
ATOM 753 C C . PHE A 1 95 ? 6.140 3.026 -5.272 1.00 94.81 95 PHE A C 1
ATOM 755 O O . PHE A 1 95 ? 5.864 3.768 -6.208 1.00 94.81 95 PHE A O 1
ATOM 762 N N . HIS A 1 96 ? 6.718 3.459 -4.157 1.00 92.75 96 HIS A N 1
ATOM 763 C CA . HIS A 1 96 ? 7.117 4.844 -3.920 1.00 92.75 96 HIS A CA 1
ATOM 764 C C . HIS A 1 96 ? 8.502 4.881 -3.274 1.00 92.75 96 HIS A C 1
ATOM 766 O O . HIS A 1 96 ? 8.985 3.862 -2.761 1.00 92.75 96 HIS A O 1
ATOM 772 N N . SER A 1 97 ? 9.143 6.045 -3.301 1.00 89.81 97 SER A N 1
ATOM 773 C CA . SER A 1 97 ? 10.365 6.331 -2.545 1.00 89.81 97 SER A CA 1
ATOM 774 C C . SER A 1 97 ? 10.011 7.008 -1.230 1.00 89.81 97 SER A C 1
ATOM 776 O O . SER A 1 97 ? 9.096 7.817 -1.179 1.00 89.81 97 SER A O 1
ATOM 778 N N . THR A 1 98 ? 10.739 6.684 -0.166 1.00 89.44 98 THR A N 1
ATOM 779 C CA . THR A 1 98 ? 10.546 7.310 1.146 1.00 89.44 98 THR A CA 1
ATOM 780 C C . THR A 1 98 ? 11.509 8.467 1.339 1.00 89.44 98 THR A C 1
ATOM 782 O O . THR A 1 98 ? 12.685 8.352 0.987 1.00 89.44 98 THR A O 1
ATOM 785 N N . THR A 1 99 ? 11.027 9.537 1.959 1.00 91.12 99 THR A N 1
ATOM 786 C CA . THR A 1 99 ? 11.843 10.661 2.430 1.00 91.12 99 THR A CA 1
ATOM 787 C C . THR A 1 99 ? 11.597 10.879 3.928 1.00 91.12 99 THR A C 1
ATOM 789 O O . THR A 1 99 ? 11.136 9.970 4.618 1.00 91.12 99 THR A O 1
ATOM 792 N N . GLU A 1 100 ? 11.895 12.068 4.450 1.00 92.50 100 GLU A N 1
ATOM 793 C CA . GLU A 1 100 ? 11.493 12.508 5.789 1.00 92.50 100 GLU A CA 1
ATOM 794 C C . GLU A 1 100 ? 9.975 12.678 5.948 1.00 92.50 100 GLU A C 1
ATOM 796 O O . GLU A 1 100 ? 9.472 12.787 7.066 1.00 92.50 100 GLU A O 1
ATOM 801 N N . ARG A 1 101 ? 9.239 12.738 4.834 1.00 93.69 101 ARG A N 1
ATOM 802 C CA . ARG A 1 101 ? 7.811 13.037 4.831 1.00 93.69 101 ARG A CA 1
ATOM 803 C C . ARG A 1 101 ? 7.000 11.760 5.092 1.00 93.69 101 ARG A C 1
ATOM 805 O O . ARG A 1 101 ? 7.184 10.784 4.364 1.00 93.69 101 ARG A O 1
ATOM 812 N N . PRO A 1 102 ? 6.096 11.761 6.090 1.00 94.38 102 PRO A N 1
ATOM 813 C CA . PRO A 1 102 ? 5.175 10.657 6.346 1.00 94.38 102 PRO A CA 1
ATOM 814 C C . PRO A 1 102 ? 4.416 10.151 5.109 1.00 94.38 102 PRO A C 1
ATOM 816 O O . PRO A 1 102 ? 3.713 10.895 4.436 1.00 94.38 102 PRO A O 1
ATOM 819 N N . PHE A 1 103 ? 4.503 8.852 4.841 1.00 97.12 103 PHE A N 1
ATOM 820 C CA . PHE A 1 103 ? 3.744 8.218 3.764 1.00 97.12 103 PHE A CA 1
ATOM 821 C C . PHE A 1 103 ? 3.084 6.958 4.296 1.00 97.12 103 PHE A C 1
ATOM 823 O O . PHE A 1 103 ? 3.730 5.914 4.409 1.00 97.12 103 PHE A O 1
ATOM 830 N N . TYR A 1 104 ? 1.810 7.064 4.660 1.00 97.62 104 TYR A N 1
ATOM 831 C CA . TYR A 1 104 ? 1.088 6.026 5.383 1.00 97.62 104 TYR A CA 1
ATOM 832 C C . TYR A 1 104 ? -0.181 5.602 4.652 1.00 97.62 104 TYR A C 1
ATOM 834 O O . TYR A 1 104 ? -0.802 6.376 3.924 1.00 97.62 104 TYR A O 1
ATOM 842 N N . VAL A 1 105 ? -0.588 4.363 4.912 1.00 98.00 105 VAL A N 1
ATOM 843 C CA . VAL A 1 105 ? -1.904 3.845 4.535 1.00 98.00 105 VAL A CA 1
ATOM 844 C C . VAL A 1 105 ? -2.552 3.199 5.746 1.00 98.00 105 VAL A C 1
ATOM 846 O O . VAL A 1 105 ? -1.898 2.471 6.502 1.00 98.00 105 VAL A O 1
ATOM 849 N N . LEU A 1 106 ? -3.834 3.476 5.929 1.00 98.00 106 LEU A N 1
ATOM 850 C CA . LEU A 1 106 ? -4.658 2.883 6.964 1.00 98.00 106 LEU A CA 1
ATOM 851 C C . LEU A 1 106 ? -5.699 1.957 6.329 1.00 98.00 106 LEU A C 1
ATOM 853 O O . LEU A 1 106 ? -6.437 2.351 5.426 1.00 98.00 106 LEU A O 1
ATOM 857 N N . PHE A 1 107 ? -5.738 0.723 6.833 1.00 97.88 107 PHE A N 1
ATOM 858 C CA . PHE A 1 107 ? -6.751 -0.280 6.528 1.00 97.88 107 PHE A CA 1
ATOM 859 C C . PHE A 1 107 ? -7.647 -0.480 7.748 1.00 97.88 107 PHE A C 1
ATOM 861 O O . PHE A 1 107 ? -7.248 -1.152 8.706 1.00 97.88 107 PHE A O 1
ATOM 868 N N . PRO A 1 108 ? -8.857 0.069 7.733 1.00 97.75 108 PRO A N 1
ATOM 869 C CA . PRO A 1 108 ? -9.896 -0.309 8.669 1.00 97.75 108 PRO A CA 1
ATOM 870 C C . PRO A 1 108 ? -10.238 -1.797 8.528 1.00 97.75 108 PRO A C 1
ATOM 872 O O . PRO A 1 108 ? -10.213 -2.366 7.434 1.00 97.75 108 PRO A O 1
ATOM 875 N N . VAL A 1 109 ? -10.593 -2.447 9.632 1.00 97.38 109 VAL A N 1
ATOM 876 C CA . VAL A 1 109 ? -10.929 -3.879 9.629 1.00 97.38 109 VAL A CA 1
ATOM 877 C C . VAL A 1 109 ? -12.378 -4.129 9.198 1.00 97.38 109 VAL A C 1
ATOM 879 O O . VAL A 1 109 ? -12.660 -5.160 8.590 1.00 97.38 109 VAL A O 1
ATOM 882 N N . LYS A 1 110 ? -13.288 -3.186 9.476 1.00 94.44 110 LYS A N 1
ATOM 883 C CA . LYS A 1 110 ? -14.745 -3.339 9.288 1.00 94.44 110 LYS A CA 1
ATOM 884 C C . LYS A 1 110 ? -15.300 -2.692 8.013 1.00 94.44 110 LYS A C 1
ATOM 886 O O . LYS A 1 110 ? -16.478 -2.859 7.721 1.00 94.44 110 LYS A O 1
ATOM 891 N N . GLU A 1 111 ? -14.476 -1.979 7.256 1.00 93.56 111 GLU A N 1
ATOM 892 C CA . GLU A 1 111 ? -14.851 -1.340 5.989 1.00 93.56 111 GLU A CA 1
ATOM 893 C C . GLU A 1 111 ? -13.806 -1.644 4.910 1.00 93.56 111 GLU A C 1
ATOM 895 O O . GLU A 1 111 ? -12.676 -2.034 5.209 1.00 93.56 111 GLU A O 1
ATOM 900 N N . ASP A 1 112 ? -14.204 -1.509 3.645 1.00 90.50 112 ASP A N 1
ATOM 901 C CA . ASP A 1 112 ? -13.349 -1.760 2.475 1.00 90.50 112 ASP A CA 1
ATOM 902 C C . ASP A 1 112 ? -12.612 -0.506 1.972 1.00 90.50 112 ASP A C 1
ATOM 904 O O . ASP A 1 112 ? -11.823 -0.584 1.025 1.00 90.50 112 ASP A O 1
ATOM 908 N N . THR A 1 113 ? -12.848 0.642 2.606 1.00 95.50 113 THR A N 1
ATOM 909 C CA . THR A 1 113 ? -12.159 1.902 2.318 1.00 95.50 113 THR A CA 1
ATOM 910 C C . THR A 1 113 ? -10.698 1.816 2.745 1.00 95.50 113 THR A C 1
ATOM 912 O O . THR A 1 113 ? -10.383 1.264 3.795 1.00 95.50 113 THR A O 1
ATOM 915 N N . ILE A 1 114 ? -9.793 2.368 1.939 1.00 96.06 114 ILE A N 1
ATOM 916 C CA . ILE A 1 114 ? -8.392 2.561 2.323 1.00 96.06 114 ILE A CA 1
ATOM 917 C C . ILE A 1 114 ? -8.143 4.055 2.429 1.00 96.06 114 ILE A C 1
ATOM 919 O O . ILE A 1 114 ? -8.623 4.809 1.582 1.00 96.06 114 ILE A O 1
ATOM 923 N N . TYR A 1 115 ? -7.410 4.450 3.463 1.00 97.62 115 TYR A N 1
ATOM 924 C CA . TYR A 1 115 ? -7.123 5.851 3.738 1.00 97.62 115 TYR A CA 1
ATOM 925 C C . TYR A 1 115 ? -5.641 6.117 3.562 1.00 97.62 115 TYR A C 1
ATOM 927 O O . TYR A 1 115 ? -4.810 5.531 4.264 1.00 97.62 115 TYR A O 1
ATOM 935 N N . TRP A 1 116 ? -5.309 7.005 2.638 1.00 98.00 116 TRP A N 1
ATOM 936 C CA . TRP A 1 116 ? -3.936 7.419 2.395 1.00 98.00 116 TRP A CA 1
ATOM 937 C C . TRP A 1 116 ? -3.604 8.732 3.096 1.00 98.00 116 TRP A C 1
ATOM 939 O O . TRP A 1 116 ? -4.401 9.668 3.103 1.00 98.00 116 TRP A O 1
ATOM 949 N N . TYR A 1 117 ? -2.385 8.807 3.628 1.00 97.38 117 TYR A N 1
ATOM 950 C CA . TYR A 1 117 ? -1.791 10.020 4.184 1.00 97.38 117 TYR A CA 1
ATOM 951 C C . TYR A 1 117 ? -0.418 10.211 3.552 1.00 97.38 117 TYR A C 1
ATOM 953 O O . TYR A 1 117 ? 0.506 9.449 3.844 1.00 97.38 117 TYR A O 1
ATOM 961 N N . HIS A 1 118 ? -0.281 11.187 2.661 1.00 96.69 118 HIS A N 1
ATOM 962 C CA . HIS A 1 118 ? 0.936 11.353 1.863 1.00 96.69 118 HIS A CA 1
ATOM 963 C C . HIS A 1 118 ? 1.197 12.825 1.501 1.00 96.69 118 HIS A C 1
ATOM 965 O O . HIS A 1 118 ? 0.293 13.656 1.585 1.00 96.69 118 HIS A O 1
ATOM 971 N N . PRO A 1 119 ? 2.418 13.189 1.077 1.00 96.44 119 PRO A N 1
ATOM 972 C CA . PRO A 1 119 ? 2.705 14.539 0.600 1.00 96.44 119 PRO A CA 1
ATOM 973 C C . PRO A 1 119 ? 1.888 14.892 -0.649 1.00 96.44 119 PRO A C 1
ATOM 975 O O . PRO A 1 119 ? 1.637 14.026 -1.494 1.00 96.44 119 PRO A O 1
ATOM 978 N N . GLY A 1 120 ? 1.559 16.175 -0.833 1.00 95.00 120 GLY A N 1
ATOM 979 C CA . GLY A 1 120 ? 0.895 16.663 -2.051 1.00 95.00 120 GLY A CA 1
ATOM 980 C C . GLY A 1 120 ? 1.653 16.336 -3.345 1.00 95.00 120 GLY A C 1
ATOM 981 O O . GLY A 1 120 ? 1.033 16.061 -4.372 1.00 95.00 120 GLY A O 1
ATOM 982 N N . LEU A 1 121 ? 2.989 16.263 -3.282 1.00 94.50 121 LEU A N 1
ATOM 983 C CA . LEU A 1 121 ? 3.849 15.867 -4.407 1.00 94.50 121 LEU A CA 1
ATOM 984 C C . LEU A 1 121 ? 3.514 14.468 -4.959 1.00 94.50 121 LEU A C 1
ATOM 986 O O . LEU A 1 121 ? 3.676 14.229 -6.152 1.00 94.50 121 LEU A O 1
ATOM 990 N N . ASP A 1 122 ? 3.026 13.564 -4.108 1.00 95.12 122 ASP A N 1
ATOM 991 C CA . ASP A 1 122 ? 2.736 12.169 -4.451 1.00 95.12 122 ASP A CA 1
ATOM 992 C C . ASP A 1 122 ? 1.251 11.923 -4.780 1.00 95.12 122 ASP A C 1
ATOM 994 O O . ASP A 1 122 ? 0.832 10.779 -4.960 1.00 95.12 122 ASP A O 1
ATOM 998 N N . ARG A 1 123 ? 0.432 12.978 -4.892 1.00 95.31 123 ARG A N 1
ATOM 999 C CA . ARG A 1 123 ? -1.010 12.860 -5.179 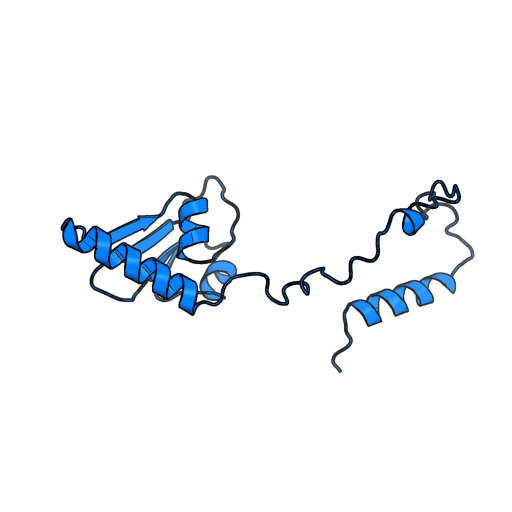1.00 95.31 123 ARG A CA 1
ATOM 1000 C C . ARG A 1 123 ? -1.304 12.038 -6.425 1.00 95.31 123 ARG A C 1
ATOM 1002 O O . ARG A 1 123 ? -2.126 11.126 -6.386 1.00 95.31 123 ARG A O 1
ATOM 1009 N N . ASP A 1 124 ? -0.627 12.336 -7.526 1.00 95.81 124 ASP A N 1
ATOM 1010 C CA . ASP A 1 124 ? -0.876 11.650 -8.795 1.00 95.81 124 ASP A CA 1
ATOM 1011 C C . ASP A 1 124 ? -0.360 10.196 -8.751 1.00 95.81 124 ASP A C 1
ATOM 1013 O O . ASP A 1 124 ? -0.904 9.311 -9.413 1.00 95.81 124 ASP A O 1
ATOM 1017 N N . LEU A 1 125 ? 0.648 9.916 -7.914 1.00 94.94 125 LEU A N 1
ATOM 1018 C CA . LEU A 1 125 ? 1.135 8.558 -7.669 1.00 94.94 125 LEU A CA 1
ATOM 1019 C C . LEU A 1 125 ? 0.077 7.715 -6.946 1.00 94.94 125 LEU A C 1
ATOM 1021 O O . LEU A 1 125 ? -0.192 6.594 -7.372 1.00 94.94 125 LEU A O 1
ATOM 1025 N N . VAL A 1 126 ? -0.535 8.250 -5.886 1.00 96.31 126 VAL A N 1
ATOM 1026 C CA . VAL A 1 126 ? -1.556 7.545 -5.092 1.00 96.31 126 VAL A CA 1
ATOM 1027 C C . VAL A 1 126 ? -2.852 7.367 -5.886 1.00 96.31 126 VAL A C 1
ATOM 1029 O O . VAL A 1 126 ? -3.305 6.237 -6.085 1.00 96.31 126 VAL A O 1
ATOM 1032 N N . THR A 1 127 ? -3.397 8.463 -6.417 1.00 95.75 127 THR A N 1
ATOM 1033 C CA . THR A 1 127 ? -4.697 8.485 -7.117 1.00 95.75 127 THR A CA 1
ATOM 1034 C C . THR A 1 127 ? -4.717 7.652 -8.404 1.00 95.75 127 THR A C 1
ATOM 1036 O O . THR A 1 127 ? -5.774 7.187 -8.825 1.00 95.75 127 THR A O 1
ATOM 1039 N N . SER A 1 128 ? -3.561 7.410 -9.033 1.00 94.88 128 SER A N 1
ATOM 1040 C CA . SER A 1 128 ? -3.460 6.592 -10.252 1.00 94.88 128 SER A CA 1
ATOM 1041 C C . SER A 1 128 ? -3.463 5.077 -10.009 1.00 94.88 128 SER A C 1
ATOM 1043 O O . SER A 1 128 ? -3.353 4.303 -10.968 1.00 94.88 128 SER A O 1
ATOM 1045 N N . TRP A 1 129 ? -3.565 4.627 -8.753 1.00 95.19 129 TRP A N 1
ATOM 1046 C CA . TRP A 1 129 ? -3.504 3.208 -8.410 1.00 95.19 129 TRP A CA 1
ATOM 1047 C C . TRP A 1 129 ? -4.732 2.705 -7.645 1.00 95.19 129 TRP A C 1
ATOM 1049 O O . TRP A 1 129 ? -5.789 2.482 -8.231 1.00 95.19 129 TRP A O 1
ATOM 1059 N N . TRP A 1 130 ? -4.572 2.436 -6.353 1.00 95.25 130 TRP A N 1
ATOM 1060 C CA . TRP A 1 130 ? -5.621 1.992 -5.455 1.00 95.25 130 TRP A CA 1
ATOM 1061 C C . TRP A 1 130 ? -5.791 3.105 -4.441 1.00 95.25 130 TRP A C 1
ATOM 1063 O O . TRP A 1 130 ? -5.031 3.178 -3.479 1.00 95.25 130 TRP A O 1
ATOM 1073 N N . ASP A 1 131 ? -6.754 3.978 -4.701 1.00 94.75 131 ASP A N 1
ATOM 1074 C CA . ASP A 1 131 ? -7.112 5.096 -3.840 1.00 94.75 131 ASP A CA 1
ATOM 1075 C C . ASP A 1 131 ? -8.631 5.102 -3.672 1.00 94.75 131 ASP A C 1
ATOM 1077 O O . ASP A 1 131 ? -9.362 5.078 -4.665 1.00 94.75 131 ASP A O 1
ATOM 1081 N N . THR A 1 132 ? -9.088 5.035 -2.423 1.00 96.38 132 THR A N 1
ATOM 1082 C CA . THR A 1 132 ? -10.514 5.157 -2.096 1.00 96.38 132 THR A CA 1
ATOM 1083 C C . THR A 1 132 ? -10.748 6.500 -1.425 1.00 96.38 132 THR A C 1
ATOM 1085 O O . THR A 1 132 ? -11.599 7.254 -1.875 1.00 96.38 132 THR A O 1
ATOM 1088 N N . GLU A 1 133 ? -9.961 6.798 -0.389 1.00 97.50 133 GLU A N 1
ATOM 1089 C CA . GLU A 1 133 ? -9.928 8.087 0.290 1.00 97.50 133 GLU A CA 1
ATOM 1090 C C . GLU A 1 133 ? -8.469 8.482 0.551 1.00 97.50 133 GLU A C 1
ATOM 1092 O O . GLU A 1 133 ? -7.660 7.679 1.033 1.00 97.50 133 GLU A O 1
ATOM 1097 N N . SER A 1 134 ? -8.124 9.737 0.282 1.00 96.12 134 SER A N 1
ATOM 1098 C CA . SER A 1 134 ? -6.768 10.244 0.477 1.00 96.12 134 SER A CA 1
ATOM 1099 C C . SER A 1 134 ? -6.771 11.655 1.051 1.00 96.12 134 SER A C 1
ATOM 1101 O O . SER A 1 134 ? -7.532 12.533 0.646 1.00 96.12 134 SER A O 1
ATOM 1103 N N . VAL A 1 135 ? -5.888 11.874 2.024 1.00 96.00 135 VAL A N 1
ATOM 1104 C CA . VAL A 1 135 ? -5.574 13.194 2.563 1.00 96.00 135 VAL A CA 1
ATOM 1105 C C . VAL A 1 135 ? -4.120 13.475 2.245 1.00 96.00 135 VAL A C 1
ATOM 1107 O O . VAL A 1 135 ? -3.216 12.764 2.693 1.00 96.00 135 VAL A O 1
ATOM 1110 N N . TYR A 1 136 ? -3.894 14.543 1.491 1.00 93.62 136 TYR A N 1
ATOM 1111 C CA . TYR A 1 136 ? -2.556 15.031 1.223 1.00 93.62 136 TYR A CA 1
ATOM 1112 C C . TYR A 1 136 ? -2.254 16.301 2.004 1.00 93.62 136 TYR A C 1
ATOM 1114 O O . TYR A 1 136 ? -3.144 17.093 2.320 1.00 93.62 136 TYR A O 1
ATOM 1122 N N . TYR A 1 137 ? -0.979 16.476 2.331 1.00 92.94 137 TYR A N 1
ATOM 1123 C CA . TYR A 1 137 ? -0.500 17.605 3.114 1.00 92.94 137 TYR A CA 1
ATOM 1124 C C . TYR A 1 137 ? 0.668 18.310 2.406 1.00 92.94 137 TYR A C 1
ATOM 1126 O O . TYR A 1 137 ? 1.481 17.659 1.740 1.00 92.94 137 TYR A O 1
ATOM 1134 N N . PHE A 1 138 ? 0.728 19.633 2.612 1.00 78.81 138 PHE A N 1
ATOM 1135 C CA . PHE A 1 138 ? 1.532 20.621 1.872 1.00 78.81 138 PHE A CA 1
ATOM 1136 C C . PHE A 1 138 ? 1.154 20.793 0.396 1.00 78.81 138 PHE A C 1
ATOM 1138 O O . PHE A 1 138 ? 1.048 19.784 -0.337 1.00 78.81 138 PHE A O 1
#

Nearest PDB structures (foldseek):
  4r60-assembly1_A  TM=8.342E-01  e=9.277E-05  Xanthomonas campestris pv. campestris str. ATCC 33913
  5cde-assembly1_B  TM=7.649E-01  e=5.118E-05  Xanthomonas campestris pv. campestris str. ATCC 33913
  5fcf-assembly1_B  TM=7.993E-01  e=9.277E-05  Xanthomonas campestris pv. campestris str. ATCC 33913
  5fch-assembly1_B  TM=7.828E-01  e=7.609E-05  Xanthomonas campestris pv. campestris str. ATCC 33913
  1kp0-assembly1_B  TM=8.109E-01  e=6.307E-04  Actinobacillus

pLDDT: mean 84.03, std 17.57, range [42.66, 98.06]

Solvent-accessible surface area (backbone atoms only — not comparable to full-atom values): 8859 Å² total; per-residue (Å²): 134,90,77,52,69,70,60,51,54,57,53,53,60,60,59,60,68,75,70,74,82,77,68,92,77,74,65,75,76,69,82,76,61,91,70,67,63,70,76,70,61,74,93,60,90,83,60,76,80,77,76,92,63,95,65,81,59,71,68,57,26,54,51,51,44,49,57,50,33,58,66,38,46,82,71,73,46,64,62,46,78,37,66,52,67,66,60,38,29,68,48,62,66,60,85,75,85,87,70,95,64,69,59,35,42,34,41,45,50,90,52,90,59,38,41,37,38,34,46,42,91,47,44,69,66,46,65,73,64,86,62,74,41,74,50,65,49,117

Organism: NCBI:txid412755

InterPro domains:
  IPR000587 Creatinase, N-terminal [PF01321] (65-116)
  IPR029149 Creatinase/Aminopeptidase P/Spt16, N-terminal [G3DSA:3.40.350.10] (64-138)
  IPR029149 Creatinase/Aminopeptidase P/Spt16, N-terminal [SSF53092] (61-136)

Secondary structure (DSSP, 8-state):
----HHHHHHHHHHHGGGG-SS-TTSS-----S--GGGGG----TTPPPPPS-SS--HHHHHHHHHHHHHHHHTTT--EEEE-SHHHHHHHH-------SS--EEEEESSSS--EEEEEGGGHHHHHTSS-SEEEEE-

Mean predicted aligned error: 13.28 Å

Foldseek 3Di:
DDQDPVNVVVVVVVVVVVVPDDPPDPPPPPPPDPPVVVVVDDPDPPDDPDDPDPFDDQVVLLVVVLVVLVVCVVVVDQKDKDQDQVVCCNNGVQDDDDDPWTWIWMDGSPDSAIETEEAPVCVCSAVVGDHRYYDHDD